Protein AF-A0AAI9ENR2-F1 (afdb_monomer_lite)

Sequence (88 aa):
MLSKEELQEMIVVYGNNHNACRAARDLLSLREQLAELKALPPIGQVVLSDYAPDGTRTARVVCLHDQADWDNFQDGTPLYLEAKPAEG

Organism: Yersinia frederiksenii (NCBI:txid29484)

pLDDT: mean 74.92, std 16.99, range [43.44, 95.75]

Radius of gyration: 26.0 Å; chains: 1; bounding box: 44×31×76 Å

Foldseek 3Di:
DDDPVRVVVVVVVVVVVVVVVVVVVVVVVVVVVVVVVVPDDDQWDWDWDDQDPVRDTDIDIGGPDPPPPPVPAPVPRDDDPDDDPPDD

Structure (mmCIF, N/CA/C/O backbone):
data_AF-A0AAI9ENR2-F1
#
_entry.id   AF-A0AAI9ENR2-F1
#
loop_
_atom_site.group_PDB
_atom_site.id
_atom_site.type_symbol
_atom_site.label_atom_id
_atom_site.label_alt_id
_atom_site.label_comp_id
_atom_site.label_asym_id
_atom_site.label_entity_id
_atom_site.label_seq_id
_atom_site.pdbx_PDB_ins_code
_atom_site.Cartn_x
_atom_site.Cartn_y
_atom_site.Cartn_z
_atom_site.occupancy
_atom_site.B_iso_or_equiv
_atom_site.auth_seq_id
_atom_site.auth_comp_id
_atom_site.auth_asym_id
_atom_site.auth_atom_id
_atom_site.pdbx_PDB_model_num
ATOM 1 N N . MET A 1 1 ? 19.196 6.025 -53.023 1.00 81.56 1 MET A N 1
ATOM 2 C CA . MET A 1 1 ? 19.802 5.884 -51.681 1.00 81.56 1 MET A CA 1
ATOM 3 C C . MET A 1 1 ? 19.168 6.941 -50.803 1.00 81.56 1 MET A C 1
ATOM 5 O O . MET A 1 1 ? 18.964 8.034 -51.314 1.00 81.56 1 MET A O 1
ATOM 9 N N . LEU A 1 2 ? 18.816 6.603 -49.562 1.00 84.81 2 LEU A N 1
ATOM 10 C CA . LEU A 1 2 ? 18.308 7.578 -48.588 1.00 84.81 2 LEU A CA 1
ATOM 11 C C . LEU A 1 2 ? 19.393 8.608 -48.267 1.00 84.81 2 LEU A C 1
ATOM 13 O O . LEU A 1 2 ? 20.580 8.259 -48.248 1.00 84.81 2 LEU A O 1
ATOM 17 N N . SER A 1 3 ? 18.989 9.850 -48.011 1.00 95.25 3 SER A N 1
ATOM 18 C CA . SER A 1 3 ? 19.894 10.855 -47.461 1.00 95.25 3 SER A CA 1
ATOM 19 C C . SER A 1 3 ? 20.262 10.516 -46.013 1.00 95.25 3 SER A C 1
ATOM 21 O O . SER A 1 3 ? 19.641 9.676 -45.351 1.00 95.25 3 SER A O 1
ATOM 23 N N . LYS A 1 4 ? 21.308 11.169 -45.504 1.00 92.81 4 LYS A N 1
ATOM 24 C CA . LYS A 1 4 ? 21.734 10.993 -44.113 1.00 92.81 4 LYS A CA 1
ATOM 25 C C . LYS A 1 4 ? 20.645 11.470 -43.147 1.00 92.81 4 LYS A C 1
ATOM 27 O O . LYS A 1 4 ? 20.445 10.854 -42.104 1.00 92.81 4 LYS A O 1
ATOM 32 N N . GLU A 1 5 ? 19.944 12.532 -43.520 1.00 93.19 5 GLU A N 1
ATOM 33 C CA . GLU A 1 5 ? 18.860 13.143 -42.760 1.00 93.19 5 GLU A CA 1
ATOM 34 C C . GLU A 1 5 ? 17.643 12.212 -42.703 1.00 93.19 5 GLU A C 1
ATOM 36 O O . GLU A 1 5 ? 17.153 11.925 -41.613 1.00 93.19 5 GLU A O 1
ATOM 41 N N . GLU A 1 6 ? 17.231 11.637 -43.840 1.00 92.06 6 GLU A N 1
ATOM 42 C CA . GLU A 1 6 ? 16.122 10.672 -43.902 1.00 92.06 6 GLU A CA 1
ATOM 43 C C . GLU A 1 6 ? 16.426 9.406 -43.085 1.00 92.06 6 GLU A C 1
ATOM 45 O O . GLU A 1 6 ? 15.559 8.866 -42.396 1.00 92.06 6 GLU A O 1
ATOM 50 N N . LEU A 1 7 ? 17.679 8.936 -43.116 1.00 92.88 7 LEU A N 1
ATOM 51 C CA . LEU A 1 7 ? 18.110 7.796 -42.309 1.00 92.88 7 LEU A CA 1
ATOM 52 C C . LEU A 1 7 ? 18.066 8.116 -40.807 1.00 92.88 7 LEU A C 1
ATOM 54 O O . LEU A 1 7 ? 17.653 7.275 -40.007 1.00 92.88 7 LEU A O 1
ATOM 58 N N . GLN A 1 8 ? 18.480 9.322 -40.419 1.00 93.38 8 GLN A N 1
ATOM 59 C CA . GLN A 1 8 ? 18.478 9.762 -39.027 1.00 93.38 8 GLN A CA 1
ATOM 60 C C . GLN A 1 8 ? 17.053 9.932 -38.488 1.00 93.38 8 GLN A C 1
ATOM 62 O O . GLN A 1 8 ? 16.761 9.454 -37.390 1.00 93.38 8 GLN A O 1
ATOM 67 N N . GLU A 1 9 ? 16.154 10.542 -39.262 1.00 91.69 9 GLU A N 1
ATOM 68 C CA . GLU A 1 9 ? 14.734 10.649 -38.913 1.00 91.69 9 GLU A CA 1
ATOM 69 C C . GLU A 1 9 ? 14.099 9.271 -38.741 1.00 91.69 9 GLU A C 1
ATOM 71 O O . GLU A 1 9 ? 13.427 9.014 -37.741 1.00 91.69 9 GLU A O 1
ATOM 76 N N . MET A 1 10 ? 14.384 8.347 -39.662 1.00 90.56 10 MET A N 1
ATOM 77 C CA . MET A 1 10 ? 13.889 6.980 -39.577 1.00 90.56 10 MET A CA 1
ATOM 78 C C . MET A 1 10 ? 14.351 6.303 -38.277 1.00 90.56 10 MET A C 1
ATOM 80 O O . MET A 1 10 ? 13.526 5.755 -37.547 1.00 90.56 10 MET A O 1
ATOM 84 N N . ILE A 1 11 ? 15.637 6.395 -37.927 1.00 92.31 11 ILE A N 1
ATOM 85 C CA . ILE A 1 11 ? 16.176 5.823 -36.680 1.00 92.31 11 ILE A CA 1
ATOM 86 C C . ILE A 1 11 ? 15.476 6.405 -35.445 1.00 92.31 11 ILE A C 1
ATOM 88 O O . ILE A 1 11 ? 15.109 5.651 -34.542 1.00 92.31 11 ILE A O 1
ATOM 92 N N . VAL A 1 12 ? 15.255 7.722 -35.404 1.00 92.25 12 VAL A N 1
ATOM 93 C CA . VAL A 1 12 ? 14.581 8.389 -34.279 1.00 92.25 12 VAL A CA 1
ATOM 94 C C . VAL A 1 12 ? 13.133 7.920 -34.150 1.00 92.25 12 VAL A C 1
ATOM 96 O O . VAL A 1 12 ? 12.699 7.568 -33.053 1.00 92.25 12 VAL A O 1
ATOM 99 N N . VAL A 1 13 ? 12.390 7.854 -35.258 1.00 91.56 13 VAL A N 1
ATOM 100 C CA . VAL A 1 13 ? 10.994 7.392 -35.261 1.00 91.56 13 VAL A CA 1
ATOM 101 C C . VAL A 1 13 ? 10.899 5.939 -34.794 1.00 91.56 13 VAL A C 1
ATOM 103 O O . VAL A 1 13 ? 10.100 5.631 -33.909 1.00 91.56 13 VAL A O 1
ATOM 106 N N . TYR A 1 14 ? 11.741 5.047 -35.324 1.00 89.62 14 TYR A N 1
ATOM 107 C CA . TYR A 1 14 ? 11.760 3.646 -34.895 1.00 89.62 14 TYR A CA 1
ATOM 108 C C . TYR A 1 14 ? 12.155 3.495 -33.422 1.00 89.62 14 TYR A C 1
ATOM 110 O O . TYR A 1 14 ? 11.510 2.734 -32.700 1.00 89.62 14 TYR A O 1
ATOM 118 N N . GLY A 1 15 ? 13.162 4.238 -32.955 1.00 90.00 15 GLY A N 1
ATOM 119 C CA . GLY A 1 15 ? 13.582 4.230 -31.553 1.00 90.00 15 GLY A CA 1
ATOM 120 C C . GLY A 1 15 ? 12.473 4.700 -30.610 1.00 90.00 15 GLY A C 1
ATOM 121 O O . GLY A 1 15 ? 12.171 4.032 -29.621 1.00 90.00 15 GLY A O 1
ATOM 122 N N . ASN A 1 16 ? 11.801 5.799 -30.950 1.00 91.50 16 ASN A N 1
ATOM 123 C CA . ASN A 1 16 ? 10.690 6.334 -30.164 1.00 91.50 16 ASN A CA 1
ATOM 124 C C . ASN A 1 16 ? 9.509 5.361 -30.110 1.00 91.50 16 ASN A C 1
ATOM 126 O O . ASN A 1 16 ? 8.975 5.105 -29.031 1.00 91.50 16 ASN A O 1
ATOM 130 N N . ASN A 1 17 ? 9.146 4.760 -31.245 1.00 89.88 17 ASN A N 1
ATOM 131 C CA . ASN A 1 17 ? 8.077 3.765 -31.306 1.00 89.88 17 ASN A CA 1
ATOM 132 C C . ASN A 1 17 ? 8.418 2.517 -30.484 1.00 89.88 17 ASN A C 1
ATOM 134 O O . ASN A 1 17 ? 7.568 2.000 -29.761 1.00 89.88 17 ASN A O 1
ATOM 138 N N . HIS A 1 18 ? 9.668 2.052 -30.540 1.00 90.56 18 HIS A N 1
ATOM 139 C CA . HIS A 1 18 ? 10.120 0.915 -29.743 1.00 90.56 18 HIS A CA 1
ATOM 140 C C . HIS A 1 18 ? 10.018 1.198 -28.236 1.00 90.56 18 HIS A C 1
ATOM 142 O O . HIS A 1 18 ? 9.489 0.380 -27.479 1.00 90.56 18 HIS A O 1
ATOM 148 N N . ASN A 1 19 ? 10.449 2.388 -27.812 1.00 91.12 19 ASN A N 1
ATOM 149 C CA . ASN A 1 19 ? 10.354 2.832 -26.423 1.00 91.12 19 ASN A CA 1
ATOM 150 C C . ASN A 1 19 ? 8.895 2.952 -25.960 1.00 91.12 19 ASN A C 1
ATOM 152 O O . ASN A 1 19 ? 8.565 2.505 -24.861 1.00 91.12 19 ASN A O 1
ATOM 156 N N . ALA A 1 20 ? 8.010 3.490 -26.806 1.00 91.56 20 ALA A N 1
ATOM 157 C CA . ALA A 1 20 ? 6.583 3.594 -26.514 1.00 91.56 20 ALA A CA 1
ATOM 158 C C . ALA A 1 20 ? 5.926 2.214 -26.349 1.00 91.56 20 ALA A C 1
ATOM 160 O O . ALA A 1 20 ? 5.190 1.995 -25.387 1.00 91.56 20 ALA A O 1
ATOM 161 N N . CYS A 1 21 ? 6.242 1.255 -27.226 1.00 91.38 21 CYS A N 1
ATOM 162 C CA . CYS A 1 21 ? 5.756 -0.122 -27.114 1.00 91.38 21 CYS A CA 1
ATOM 163 C C . CYS A 1 21 ? 6.229 -0.801 -25.821 1.00 91.38 21 CYS A C 1
ATOM 165 O O . CYS A 1 21 ? 5.447 -1.494 -25.166 1.00 91.38 21 CYS A O 1
ATOM 167 N N . ARG A 1 22 ? 7.491 -0.589 -25.425 1.00 93.06 22 ARG A N 1
ATOM 168 C CA . ARG A 1 22 ? 8.028 -1.116 -24.164 1.00 93.06 22 ARG A CA 1
ATOM 169 C C . ARG A 1 22 ? 7.309 -0.516 -22.955 1.00 93.06 22 ARG A C 1
ATOM 171 O O . ARG A 1 22 ? 6.825 -1.262 -22.112 1.00 93.06 22 ARG A O 1
ATOM 178 N N . ALA A 1 23 ? 7.156 0.807 -22.921 1.00 93.06 23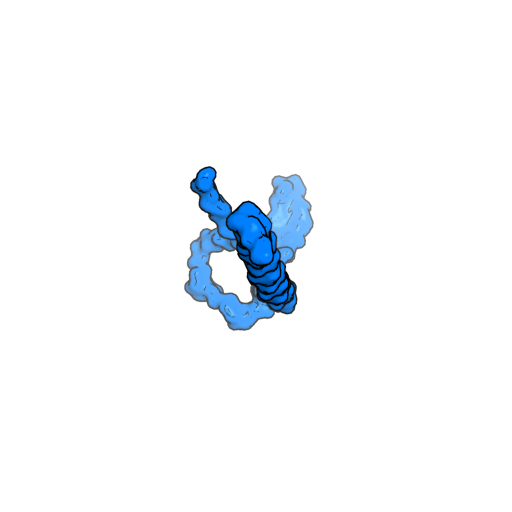 ALA A N 1
ATOM 179 C CA . ALA A 1 23 ? 6.451 1.497 -21.842 1.00 93.06 23 ALA A CA 1
ATOM 180 C C . ALA A 1 23 ? 4.978 1.064 -21.733 1.00 93.06 23 ALA A C 1
ATOM 182 O O . ALA A 1 23 ? 4.470 0.879 -20.629 1.00 93.06 23 ALA A O 1
ATOM 183 N N . ALA A 1 24 ? 4.297 0.853 -22.864 1.00 94.00 24 ALA A N 1
ATOM 184 C CA . ALA A 1 24 ? 2.923 0.355 -22.884 1.00 94.00 24 ALA A CA 1
ATOM 185 C C . ALA A 1 24 ? 2.810 -1.064 -22.302 1.00 94.00 24 ALA A C 1
ATOM 187 O O . ALA A 1 24 ? 1.878 -1.346 -21.548 1.00 94.00 24 ALA A O 1
ATOM 188 N N . ARG A 1 25 ? 3.774 -1.943 -22.609 1.00 94.56 25 ARG A N 1
ATOM 189 C CA . ARG A 1 25 ? 3.843 -3.297 -22.045 1.00 94.56 25 ARG A CA 1
ATOM 190 C C . ARG A 1 25 ? 4.085 -3.276 -20.536 1.00 94.56 25 ARG A C 1
ATOM 192 O O . ARG A 1 25 ? 3.406 -3.996 -19.809 1.00 94.56 25 ARG A O 1
ATOM 199 N N . ASP A 1 26 ? 5.012 -2.443 -20.074 1.00 93.44 26 ASP A N 1
ATOM 200 C CA . ASP A 1 26 ? 5.318 -2.315 -18.647 1.00 93.44 26 ASP A CA 1
ATOM 201 C C . ASP A 1 26 ? 4.108 -1.754 -17.877 1.00 93.44 26 ASP A C 1
ATOM 203 O O . ASP A 1 26 ? 3.756 -2.262 -16.814 1.00 93.44 26 ASP A O 1
ATOM 207 N N . LEU A 1 27 ? 3.398 -0.773 -18.452 1.00 95.56 27 LEU A N 1
ATOM 208 C CA . LEU A 1 27 ? 2.150 -0.245 -17.889 1.00 95.56 27 LEU A CA 1
ATOM 209 C C . LEU A 1 27 ? 1.038 -1.291 -17.807 1.00 95.56 27 LEU A C 1
ATOM 211 O O . LEU A 1 27 ? 0.276 -1.282 -16.842 1.00 95.56 27 LEU A O 1
ATOM 215 N N . LEU A 1 28 ? 0.911 -2.160 -18.813 1.00 95.75 28 LEU A N 1
ATOM 216 C CA . LEU A 1 28 ? -0.069 -3.243 -18.785 1.00 95.75 28 LEU A CA 1
ATOM 217 C C . LEU A 1 28 ? 0.249 -4.230 -17.655 1.00 95.75 28 LEU A C 1
ATOM 219 O O . LEU A 1 28 ? -0.614 -4.478 -16.821 1.00 95.75 28 LEU A O 1
ATOM 223 N N . SER A 1 29 ? 1.503 -4.683 -17.568 1.00 93.75 29 SER A N 1
ATOM 224 C CA . SER A 1 29 ? 1.974 -5.587 -16.509 1.00 93.75 29 SER A CA 1
ATOM 225 C C . SER A 1 29 ? 1.749 -5.006 -15.106 1.00 93.75 29 SER A C 1
ATOM 227 O O . SER A 1 29 ? 1.223 -5.675 -14.220 1.00 93.75 29 SER A O 1
ATOM 229 N N . LEU A 1 30 ? 2.063 -3.722 -14.901 1.00 92.56 30 LEU A N 1
ATOM 230 C CA . LEU A 1 30 ? 1.825 -3.046 -13.620 1.00 92.56 30 LEU A CA 1
ATOM 231 C C . LEU A 1 30 ? 0.334 -2.922 -13.288 1.00 92.56 30 LEU A C 1
ATOM 233 O O . LEU A 1 30 ? -0.047 -3.024 -12.123 1.00 92.56 30 LEU A O 1
ATOM 237 N N . ARG A 1 31 ? -0.523 -2.701 -14.291 1.00 93.06 31 ARG A N 1
ATOM 238 C CA . ARG A 1 31 ? -1.980 -2.668 -14.092 1.00 93.06 31 ARG A CA 1
ATOM 239 C C . ARG A 1 31 ? -2.536 -4.038 -13.726 1.00 93.06 31 ARG A C 1
ATOM 241 O O . ARG A 1 31 ? -3.424 -4.092 -12.882 1.00 93.06 31 ARG A O 1
ATOM 248 N N . GLU A 1 32 ? -2.017 -5.106 -14.323 1.00 92.75 32 GLU A N 1
ATOM 249 C CA . GLU A 1 32 ? -2.380 -6.487 -13.988 1.00 92.75 32 GLU A CA 1
ATOM 250 C C . GLU A 1 32 ? -1.972 -6.820 -12.548 1.00 92.75 32 GLU A C 1
ATOM 252 O O . GLU A 1 32 ? -2.830 -7.187 -11.749 1.00 92.75 32 GLU A O 1
ATOM 257 N N . GLN A 1 33 ? -0.721 -6.548 -12.163 1.00 88.19 33 GLN A N 1
ATOM 258 C CA . GLN A 1 33 ? -0.246 -6.741 -10.785 1.00 88.19 33 GLN A CA 1
ATOM 259 C C . GLN A 1 33 ? -1.057 -5.923 -9.768 1.00 88.19 33 GLN A C 1
ATOM 261 O O . GLN A 1 33 ? -1.401 -6.404 -8.690 1.00 88.19 33 GLN A O 1
ATOM 266 N N . LEU A 1 34 ? -1.407 -4.679 -10.104 1.00 84.31 34 LEU A N 1
ATOM 267 C CA . LEU A 1 34 ? -2.239 -3.839 -9.244 1.00 84.31 34 LEU A CA 1
ATOM 268 C C . LEU A 1 34 ? -3.679 -4.361 -9.140 1.00 84.31 34 LEU A C 1
ATOM 270 O O . LEU A 1 34 ? -4.295 -4.229 -8.083 1.00 84.31 34 LEU A O 1
ATOM 274 N N . ALA A 1 35 ? -4.227 -4.941 -10.209 1.00 85.81 35 ALA A N 1
ATOM 275 C CA . ALA A 1 35 ? -5.536 -5.584 -10.174 1.00 85.81 35 ALA A CA 1
ATOM 276 C C . ALA A 1 35 ? -5.515 -6.844 -9.295 1.00 85.81 35 ALA A C 1
ATOM 278 O O . ALA A 1 35 ? -6.428 -7.022 -8.493 1.00 85.81 35 ALA A O 1
ATOM 279 N N . GLU A 1 36 ? -4.459 -7.657 -9.381 1.00 83.19 36 GLU A N 1
ATOM 280 C CA . GLU A 1 36 ? -4.252 -8.825 -8.515 1.00 83.19 36 GLU A CA 1
ATOM 281 C C . GLU A 1 36 ? -4.152 -8.426 -7.039 1.00 83.19 36 GLU A C 1
ATOM 283 O O . GLU A 1 36 ? -4.865 -8.980 -6.205 1.00 83.19 36 GLU A O 1
ATOM 288 N N . LEU A 1 37 ? -3.353 -7.402 -6.713 1.00 72.56 37 LEU A N 1
ATOM 289 C CA . LEU A 1 37 ? -3.235 -6.893 -5.343 1.00 72.56 37 LEU A CA 1
ATOM 290 C C . LEU A 1 37 ? -4.562 -6.349 -4.801 1.00 72.56 37 LEU A C 1
ATOM 292 O O . LEU A 1 37 ? -4.883 -6.560 -3.635 1.00 72.56 37 LEU A O 1
ATOM 296 N N . LYS A 1 38 ? -5.357 -5.669 -5.636 1.00 74.50 38 LYS A N 1
ATOM 297 C CA . LYS A 1 38 ? -6.689 -5.171 -5.251 1.00 74.50 38 LYS A CA 1
ATOM 298 C C . LYS A 1 38 ? -7.741 -6.271 -5.125 1.00 74.50 38 LYS A C 1
ATOM 300 O O . LYS A 1 38 ? -8.756 -6.044 -4.473 1.00 74.50 38 LYS A O 1
ATOM 305 N N . ALA A 1 39 ? -7.531 -7.417 -5.767 1.00 80.94 39 ALA A N 1
ATOM 306 C CA . ALA A 1 39 ? -8.411 -8.574 -5.664 1.00 80.94 39 ALA A CA 1
ATOM 307 C C . ALA A 1 39 ? -8.145 -9.409 -4.400 1.00 80.94 39 ALA A C 1
ATOM 309 O O . ALA A 1 39 ? -8.961 -10.271 -4.067 1.00 80.94 39 ALA A O 1
ATOM 310 N N . LEU A 1 40 ? -7.036 -9.162 -3.691 1.00 71.62 40 LEU A N 1
ATOM 311 C CA . LEU A 1 40 ? -6.757 -9.826 -2.422 1.00 71.62 40 LEU A CA 1
ATOM 312 C C . LEU A 1 40 ? -7.838 -9.484 -1.383 1.00 71.62 40 LEU A C 1
ATOM 314 O O . LEU A 1 40 ? -8.266 -8.329 -1.287 1.00 71.62 40 LEU A O 1
ATOM 318 N N . PRO A 1 41 ? -8.290 -10.474 -0.591 1.00 66.19 41 PRO A N 1
ATOM 319 C CA . PRO A 1 41 ? -9.282 -10.236 0.443 1.00 66.19 41 PRO A CA 1
ATOM 320 C C . PRO A 1 41 ? -8.729 -9.271 1.504 1.00 66.19 41 PRO A C 1
ATOM 322 O O . PRO A 1 41 ? -7.536 -9.310 1.819 1.00 66.19 41 PRO A O 1
ATOM 325 N N . PRO A 1 42 ? -9.578 -8.406 2.085 1.00 62.75 42 PRO A N 1
ATOM 326 C CA . PRO A 1 42 ? -9.148 -7.498 3.136 1.00 62.75 42 PRO A CA 1
ATOM 327 C C . PRO A 1 42 ? -8.634 -8.290 4.341 1.00 62.75 42 PRO A C 1
ATOM 329 O O . PRO A 1 42 ? -9.305 -9.189 4.843 1.00 62.75 42 PRO A O 1
ATOM 332 N N . ILE A 1 43 ? -7.458 -7.913 4.844 1.00 64.88 43 ILE A N 1
ATOM 333 C CA . ILE A 1 43 ? -6.843 -8.548 6.020 1.00 64.88 43 ILE A CA 1
ATOM 334 C C . ILE A 1 43 ? -7.504 -8.123 7.340 1.00 64.88 43 ILE A C 1
ATOM 336 O O . ILE A 1 43 ? -7.270 -8.731 8.384 1.00 64.88 43 ILE A O 1
ATOM 340 N N . GLY A 1 44 ? -8.356 -7.096 7.304 1.00 63.53 44 GLY A N 1
ATOM 341 C CA . GLY A 1 44 ? -9.115 -6.627 8.452 1.00 63.53 44 GLY A CA 1
ATOM 342 C C . GLY A 1 44 ? -10.091 -5.499 8.129 1.00 63.53 44 GLY A C 1
ATOM 343 O O . GLY A 1 44 ? -10.108 -4.955 7.026 1.00 63.53 44 GLY A O 1
ATOM 344 N N . GLN A 1 45 ? -10.911 -5.151 9.114 1.00 63.34 45 GLN A N 1
ATOM 345 C CA . GLN A 1 45 ? -11.927 -4.112 9.052 1.00 63.34 45 GLN A CA 1
ATOM 346 C C . GLN A 1 45 ? -11.894 -3.273 10.331 1.00 63.34 45 GLN A C 1
ATOM 348 O O . GLN A 1 45 ? -11.824 -3.809 11.437 1.00 63.34 45 GLN A O 1
ATOM 353 N N . VAL A 1 46 ? -12.003 -1.952 10.187 1.00 68.62 46 VAL A N 1
ATOM 354 C CA . VAL A 1 46 ? -12.247 -1.047 11.315 1.00 68.62 46 VAL A CA 1
ATOM 355 C C . VAL A 1 46 ? -13.750 -0.832 11.443 1.00 68.62 46 VAL A C 1
ATOM 357 O O . VAL A 1 46 ? -14.399 -0.346 10.519 1.00 68.62 46 VAL A O 1
ATOM 360 N N . VAL A 1 47 ? -14.302 -1.195 12.593 1.00 74.81 47 VAL A N 1
ATOM 361 C CA . VAL A 1 47 ? -15.701 -0.974 12.954 1.00 74.81 47 VAL A CA 1
ATOM 362 C C . VAL A 1 47 ? -15.749 0.171 13.951 1.00 74.81 47 VAL A C 1
ATOM 364 O O . VAL A 1 47 ? -15.139 0.108 15.015 1.00 74.81 47 VAL A O 1
ATOM 367 N N . LEU A 1 48 ? -16.453 1.235 13.590 1.00 78.12 48 LEU A N 1
ATOM 368 C CA . LEU A 1 48 ? -16.565 2.445 14.394 1.00 78.12 48 LEU A CA 1
ATOM 369 C C . LEU A 1 48 ? -17.921 2.454 15.094 1.00 78.12 48 LEU A C 1
ATOM 371 O O . LEU A 1 48 ? -18.931 2.125 14.474 1.00 78.12 48 LEU A O 1
ATOM 375 N N . SER A 1 49 ? -17.943 2.834 16.369 1.00 78.19 49 SER A N 1
ATOM 376 C CA . SER A 1 49 ? -19.188 3.149 17.062 1.00 78.19 49 SER A CA 1
ATOM 377 C C . SER A 1 49 ? -19.713 4.519 16.636 1.00 78.19 49 SER A C 1
ATOM 379 O O . SER A 1 49 ? -18.992 5.330 16.039 1.00 78.19 49 SER A O 1
ATOM 381 N N . ASP A 1 50 ? -20.952 4.805 17.029 1.00 87.38 50 ASP A N 1
ATOM 382 C CA . ASP A 1 50 ? -21.476 6.164 16.998 1.00 87.38 50 ASP A CA 1
ATOM 383 C C . ASP A 1 50 ? -20.630 7.095 17.871 1.00 87.38 50 ASP A C 1
ATOM 385 O O . ASP A 1 50 ? -19.928 6.666 18.798 1.00 87.38 50 ASP A O 1
ATOM 389 N N . TYR A 1 51 ? -20.699 8.383 17.545 1.00 81.69 51 TYR A N 1
ATOM 390 C CA . TYR A 1 51 ? -20.092 9.429 18.351 1.00 81.69 51 TYR A CA 1
ATOM 391 C C . TYR A 1 51 ? -20.835 9.573 19.676 1.00 81.69 51 TYR A C 1
ATOM 393 O O . TYR A 1 51 ? -22.054 9.752 19.709 1.00 81.69 51 TYR A O 1
ATOM 401 N N . ALA A 1 52 ? -20.081 9.533 20.766 1.00 84.25 52 ALA A N 1
ATOM 402 C CA . ALA A 1 52 ? -20.559 9.927 22.072 1.00 84.25 52 ALA A CA 1
ATOM 403 C C . ALA A 1 52 ? -20.752 11.461 22.130 1.00 84.25 52 ALA A C 1
ATOM 405 O O . ALA A 1 52 ? -20.162 12.202 21.336 1.00 84.25 52 ALA A O 1
ATOM 406 N N . PRO A 1 53 ? -21.568 11.972 23.070 1.00 86.62 53 PRO A N 1
ATOM 407 C CA . PRO A 1 53 ? -21.842 13.408 23.205 1.00 86.62 53 PRO A CA 1
ATOM 408 C C . PRO A 1 53 ? -20.611 14.276 23.505 1.00 86.62 53 PRO A C 1
ATOM 410 O O . PRO A 1 53 ? -20.665 15.490 23.334 1.00 86.62 53 PRO A O 1
ATOM 413 N N . ASP A 1 54 ? -19.513 13.671 23.955 1.00 90.38 54 ASP A N 1
ATOM 414 C CA . ASP A 1 54 ? -18.225 14.331 24.184 1.00 90.38 54 ASP A CA 1
ATOM 415 C C . ASP A 1 54 ? -17.363 14.443 22.909 1.00 90.38 54 ASP A C 1
ATOM 417 O O . ASP A 1 54 ? -16.242 14.947 22.954 1.00 90.38 54 ASP A O 1
ATOM 421 N N . GLY A 1 55 ? -17.883 13.986 21.764 1.00 82.81 55 GLY A N 1
ATOM 4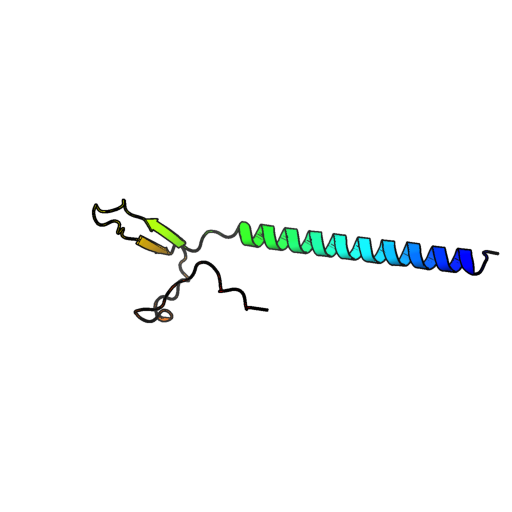22 C CA . GLY A 1 55 ? -17.197 14.003 20.475 1.00 82.81 55 GLY A CA 1
ATOM 423 C C . GLY A 1 55 ? -16.214 12.848 20.270 1.00 82.81 55 GLY A C 1
ATOM 424 O O . GLY A 1 55 ? -15.552 12.797 19.231 1.00 82.81 55 GLY A O 1
ATOM 425 N N . THR A 1 56 ? -16.120 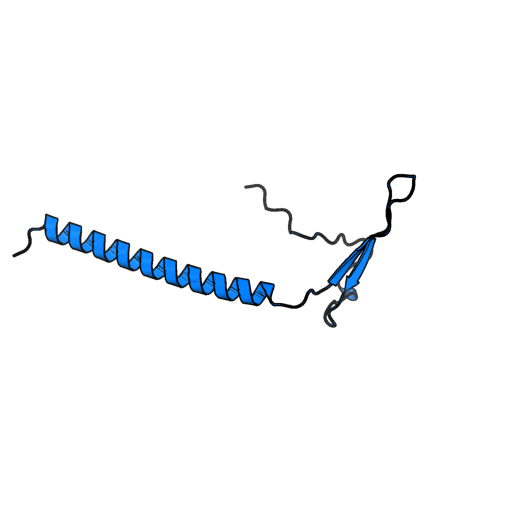11.906 21.211 1.00 81.75 56 THR A N 1
ATOM 426 C CA . THR A 1 56 ? -15.290 10.704 21.072 1.00 81.75 56 THR A CA 1
ATOM 427 C C . THR A 1 56 ? -16.079 9.549 20.451 1.00 81.75 56 THR A C 1
ATOM 429 O O . THR A 1 56 ? -17.308 9.556 20.418 1.00 81.75 56 THR A O 1
ATOM 432 N N . ARG A 1 57 ? -15.387 8.540 19.915 1.00 78.56 57 ARG A N 1
ATOM 433 C CA . ARG A 1 57 ? -16.005 7.271 1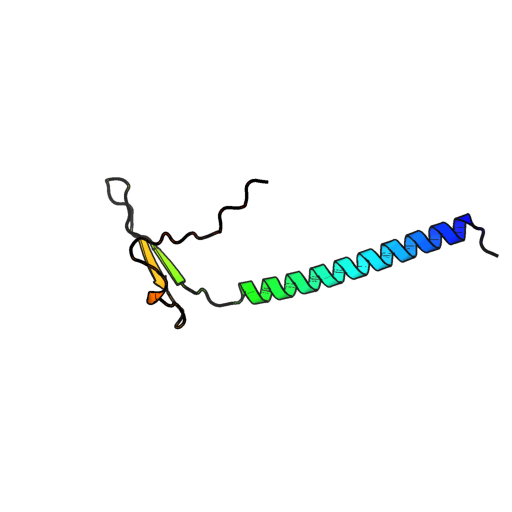9.503 1.00 78.56 57 ARG A CA 1
ATOM 434 C C . ARG A 1 57 ? -15.028 6.126 19.679 1.00 78.56 57 ARG A C 1
ATOM 436 O O . ARG A 1 57 ? -13.815 6.315 19.592 1.00 78.56 57 ARG A O 1
ATOM 443 N N . THR A 1 58 ? -15.557 4.932 19.876 1.00 77.56 58 THR A N 1
ATOM 444 C CA . THR A 1 58 ? -14.756 3.718 19.971 1.00 77.56 58 THR A CA 1
ATOM 445 C C . THR A 1 58 ? -14.531 3.143 18.575 1.00 77.56 58 THR A C 1
ATOM 447 O O . THR A 1 58 ? -15.444 3.089 17.751 1.00 77.56 58 THR A O 1
ATOM 450 N N . ALA A 1 59 ? -13.308 2.698 18.299 1.00 72.56 59 ALA A N 1
ATOM 451 C CA . ALA A 1 59 ? -12.970 1.947 17.098 1.00 72.56 59 ALA A CA 1
ATOM 452 C C . ALA A 1 59 ? -12.558 0.530 17.499 1.00 72.56 59 ALA A C 1
ATOM 454 O O . ALA A 1 59 ? -11.765 0.351 18.421 1.00 72.56 59 ALA A O 1
ATOM 455 N N . ARG A 1 60 ? -13.082 -0.477 16.802 1.00 68.19 60 ARG A N 1
ATOM 456 C CA . ARG A 1 60 ? -12.661 -1.871 16.926 1.00 68.19 60 ARG A CA 1
ATOM 457 C C . ARG A 1 60 ? -11.999 -2.301 15.628 1.00 68.19 60 ARG A C 1
ATOM 459 O O . ARG A 1 60 ? -12.609 -2.207 14.568 1.00 68.19 60 ARG A O 1
ATOM 466 N N . VAL A 1 61 ? -10.773 -2.801 15.715 1.00 67.38 61 VAL A N 1
ATOM 467 C CA . VAL A 1 61 ? -10.082 -3.428 14.584 1.00 67.38 61 VAL A CA 1
ATOM 468 C C . VAL A 1 61 ? -10.385 -4.924 14.617 1.00 67.38 61 VAL A C 1
ATOM 470 O O . VAL A 1 61 ? -10.201 -5.576 15.643 1.00 67.38 61 VAL A O 1
ATOM 473 N N . VAL A 1 62 ? -10.905 -5.459 13.517 1.00 64.62 62 VAL A N 1
ATOM 474 C CA . VAL A 1 62 ? -11.196 -6.884 13.337 1.00 64.62 62 VAL A CA 1
ATOM 475 C C . VAL A 1 62 ? -10.279 -7.399 12.240 1.00 64.62 62 VAL A C 1
ATOM 477 O O . VAL A 1 62 ? -10.459 -7.023 11.088 1.00 64.62 62 VAL A O 1
ATOM 480 N N . CYS A 1 63 ? -9.297 -8.239 12.563 1.00 64.44 63 CYS A N 1
ATOM 481 C CA . CYS A 1 63 ? -8.517 -8.932 11.537 1.00 64.44 63 CYS A CA 1
ATOM 482 C C . CYS A 1 63 ? -9.343 -10.087 10.963 1.00 64.44 63 CYS A C 1
ATOM 484 O O . CYS A 1 63 ? -9.935 -10.865 11.708 1.00 64.44 63 CYS A O 1
ATOM 486 N N . LEU A 1 64 ? -9.389 -10.174 9.637 1.00 63.53 64 LEU A N 1
ATOM 487 C CA . LEU A 1 64 ? -10.128 -11.197 8.895 1.00 63.53 64 LEU A CA 1
ATOM 488 C C . LEU A 1 64 ? -9.205 -12.306 8.364 1.00 63.53 64 LEU A C 1
ATOM 490 O O . LEU A 1 64 ? -9.690 -13.247 7.743 1.00 63.53 64 LEU A O 1
ATOM 494 N N . HIS A 1 65 ? -7.893 -12.207 8.614 1.00 59.97 65 HIS A N 1
ATOM 495 C CA . HIS A 1 65 ? -6.889 -13.166 8.156 1.00 59.97 65 HIS A CA 1
ATOM 496 C C . HIS A 1 65 ? -6.286 -13.966 9.320 1.00 59.97 65 HIS A C 1
ATOM 498 O O . HIS A 1 65 ? -5.985 -13.417 10.379 1.00 59.97 65 HIS A O 1
ATOM 504 N N . ASP A 1 66 ? -6.052 -15.255 9.082 1.00 55.69 66 ASP A N 1
ATOM 505 C CA . ASP A 1 66 ? -5.399 -16.223 9.979 1.00 55.69 66 ASP A CA 1
ATOM 506 C C . ASP A 1 66 ? -3.885 -15.992 10.189 1.00 55.69 66 ASP A C 1
ATOM 508 O O . ASP A 1 66 ? -3.285 -16.635 11.045 1.00 55.69 66 ASP A O 1
ATOM 512 N N . GLN A 1 67 ? -3.271 -15.064 9.443 1.00 52.72 67 GLN A N 1
ATOM 513 C CA . GLN A 1 67 ? -1.835 -14.745 9.486 1.00 52.72 67 GLN A CA 1
ATOM 514 C C . GLN A 1 67 ? -1.521 -13.432 10.216 1.00 52.72 67 GLN A C 1
ATOM 516 O O . GLN A 1 67 ? -0.380 -12.972 10.188 1.00 52.72 67 GLN A O 1
ATOM 521 N N . ALA A 1 68 ? -2.510 -12.795 10.850 1.00 53.59 68 ALA A N 1
ATOM 522 C CA . ALA A 1 68 ? -2.241 -11.649 11.709 1.00 53.59 68 ALA A CA 1
ATOM 523 C C . ALA A 1 68 ? -1.478 -12.133 12.953 1.00 53.59 68 ALA A C 1
ATOM 525 O O . ALA A 1 68 ? -2.073 -12.664 13.889 1.00 53.59 68 ALA A O 1
ATOM 526 N N . ASP A 1 69 ? -0.153 -11.997 12.926 1.00 56.28 69 ASP A N 1
ATOM 527 C CA . ASP A 1 69 ? 0.720 -12.312 14.052 1.00 56.28 69 ASP A CA 1
ATOM 528 C C . ASP A 1 69 ? 0.595 -11.218 15.120 1.00 56.28 69 ASP A C 1
ATOM 530 O O . ASP A 1 69 ? 1.240 -10.168 15.060 1.00 56.28 69 ASP A O 1
ATOM 534 N N . TRP A 1 70 ? -0.306 -11.455 16.073 1.00 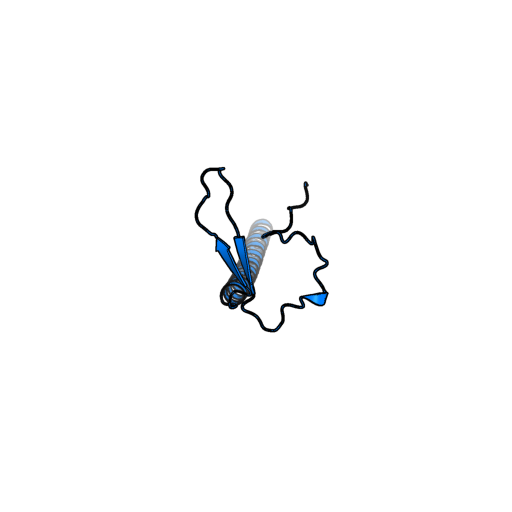57.00 70 TRP A N 1
ATOM 535 C CA . TRP A 1 70 ? -0.581 -10.552 17.189 1.00 57.00 70 TRP A CA 1
ATOM 536 C C . TRP A 1 70 ? 0.593 -10.438 18.168 1.00 57.00 70 TRP A C 1
ATOM 538 O O . TRP A 1 70 ? 0.690 -9.414 18.840 1.00 57.00 70 TRP A O 1
ATOM 548 N N . ASP A 1 71 ? 1.504 -11.418 18.216 1.00 57.22 71 ASP A N 1
ATOM 549 C CA . ASP A 1 71 ? 2.688 -11.363 19.087 1.00 57.22 71 ASP A CA 1
ATOM 550 C C . ASP A 1 71 ? 3.736 -10.365 18.569 1.00 57.22 71 ASP A C 1
ATOM 552 O O . ASP A 1 71 ? 4.630 -9.943 19.307 1.00 57.22 71 ASP A O 1
ATOM 556 N N . ASN A 1 72 ? 3.611 -9.937 17.310 1.00 53.69 72 ASN A N 1
ATOM 557 C CA . ASN A 1 72 ? 4.508 -8.963 16.696 1.00 53.69 72 ASN A CA 1
ATOM 558 C C . ASN A 1 72 ? 4.072 -7.503 16.933 1.00 53.69 72 ASN A C 1
ATOM 560 O O . ASN A 1 72 ? 4.832 -6.572 16.658 1.00 53.69 72 ASN A O 1
ATOM 564 N N . PHE A 1 73 ? 2.863 -7.277 17.458 1.00 51.81 73 PHE A N 1
ATOM 565 C CA . PHE A 1 73 ? 2.375 -5.943 17.806 1.00 51.81 73 PHE A CA 1
ATOM 566 C C . PHE A 1 73 ? 2.459 -5.748 19.321 1.00 51.81 73 PHE A C 1
ATOM 568 O O . PHE A 1 73 ? 1.646 -6.266 20.080 1.00 51.81 73 PHE A O 1
ATOM 575 N N . GLN A 1 74 ? 3.454 -4.983 19.776 1.00 48.19 74 GLN A N 1
ATOM 576 C CA . GLN A 1 74 ? 3.579 -4.626 21.190 1.00 48.19 74 GLN A CA 1
ATOM 577 C C . GLN A 1 74 ? 2.374 -3.795 21.644 1.00 48.19 74 GLN A C 1
ATOM 579 O O . GLN A 1 74 ? 1.824 -3.013 20.860 1.00 48.19 74 GLN A O 1
ATOM 584 N N . ASP A 1 75 ? 1.999 -3.925 22.918 1.00 46.06 75 ASP A N 1
ATOM 585 C CA . ASP A 1 75 ? 0.995 -3.056 23.531 1.00 46.06 75 ASP A CA 1
ATOM 586 C C . ASP A 1 75 ? 1.368 -1.580 23.300 1.00 46.06 75 ASP A C 1
ATOM 588 O O . ASP A 1 75 ? 2.505 -1.163 23.527 1.00 46.06 75 ASP A O 1
ATOM 592 N N . GLY A 1 76 ? 0.422 -0.809 22.762 1.00 50.94 76 GLY A N 1
ATOM 593 C CA . GLY A 1 76 ? 0.646 0.574 22.337 1.00 50.94 76 GLY A CA 1
ATOM 594 C C . GLY A 1 76 ? 1.198 0.775 20.917 1.00 50.94 76 GLY A C 1
ATOM 595 O O . GLY A 1 76 ? 1.488 1.919 20.567 1.00 50.94 76 GLY A O 1
ATOM 596 N N . THR A 1 77 ? 1.321 -0.264 20.077 1.00 49.12 77 THR A N 1
ATOM 597 C CA . THR A 1 77 ? 1.780 -0.106 18.680 1.00 49.12 77 THR A CA 1
ATOM 598 C C . THR A 1 77 ? 0.718 0.600 17.822 1.00 49.12 77 THR A C 1
ATOM 600 O O . THR A 1 77 ? -0.366 0.051 17.609 1.00 49.12 77 THR A O 1
ATOM 603 N N . PRO A 1 78 ? 0.995 1.805 17.289 1.00 49.09 78 PRO A N 1
ATOM 604 C CA . PRO A 1 78 ? 0.045 2.529 16.455 1.00 49.09 78 PRO A CA 1
ATOM 605 C C . PRO A 1 78 ? -0.011 1.928 15.044 1.00 49.09 78 PRO A C 1
ATOM 607 O O . PRO A 1 78 ? 0.998 1.842 14.344 1.00 49.09 78 PRO A O 1
ATOM 610 N N . LEU A 1 79 ? -1.210 1.537 14.612 1.00 51.34 79 LEU A N 1
ATOM 611 C CA . LEU A 1 79 ? -1.467 1.040 13.261 1.00 51.34 79 LEU A CA 1
ATOM 612 C C . LEU A 1 79 ? -1.885 2.205 12.360 1.00 51.34 79 LEU A C 1
ATOM 614 O O . LEU A 1 79 ? -2.893 2.865 12.615 1.00 51.34 79 LEU A O 1
ATOM 618 N N . TYR A 1 80 ? -1.124 2.446 11.295 1.00 46.50 80 TYR A N 1
ATOM 619 C CA . TYR A 1 80 ? -1.430 3.468 10.296 1.00 46.50 80 TYR A CA 1
ATOM 620 C C . TYR A 1 80 ? -1.892 2.808 8.995 1.00 46.50 80 TYR A C 1
ATOM 622 O O . TYR A 1 80 ? -1.344 1.791 8.580 1.00 46.50 80 TYR A O 1
ATOM 630 N N . LEU A 1 81 ? -2.905 3.398 8.354 1.00 47.75 81 LEU A N 1
ATOM 631 C CA . LEU A 1 81 ? -3.476 2.913 7.090 1.00 47.75 81 LEU A CA 1
ATOM 632 C C . LEU A 1 81 ? -2.537 3.111 5.887 1.00 47.75 81 LEU A C 1
ATOM 634 O O . LEU A 1 81 ? -2.638 2.372 4.916 1.00 47.75 81 LEU A O 1
ATOM 638 N N . GLU A 1 82 ? -1.610 4.066 5.962 1.00 48.06 82 GLU A N 1
ATOM 639 C CA . GLU A 1 82 ? -0.565 4.305 4.963 1.00 48.06 82 GLU A CA 1
ATOM 640 C C . GLU A 1 82 ? 0.741 4.692 5.673 1.00 48.06 82 GLU A C 1
ATOM 642 O O . GLU A 1 82 ? 0.719 5.353 6.716 1.00 48.06 82 GLU A O 1
ATOM 647 N N . ALA A 1 83 ? 1.891 4.295 5.118 1.00 52.50 83 ALA A N 1
ATOM 648 C CA . ALA A 1 83 ? 3.182 4.805 5.574 1.00 52.50 83 ALA A CA 1
ATOM 649 C C . ALA A 1 83 ? 3.241 6.319 5.318 1.00 52.50 83 ALA A C 1
ATOM 651 O O . ALA A 1 83 ? 2.881 6.763 4.228 1.00 52.50 83 ALA A O 1
ATOM 652 N N . LYS A 1 84 ? 3.714 7.116 6.291 1.00 46.97 84 LYS A N 1
ATOM 653 C CA . LYS A 1 84 ? 3.969 8.548 6.0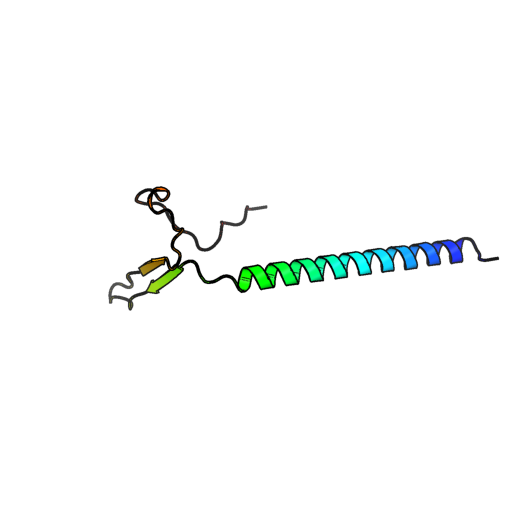63 1.00 46.97 84 LYS A CA 1
ATOM 654 C C . LYS A 1 84 ? 4.905 8.661 4.845 1.00 46.97 84 LYS A C 1
ATOM 656 O O . LYS A 1 84 ? 6.004 8.105 4.911 1.00 46.97 84 LYS A O 1
ATOM 661 N N . PRO A 1 85 ? 4.506 9.325 3.743 1.00 47.12 85 PRO A N 1
ATOM 662 C CA . PRO A 1 85 ? 5.405 9.510 2.614 1.00 47.12 85 PRO A CA 1
ATOM 663 C C . PRO A 1 85 ? 6.636 10.284 3.089 1.00 47.12 85 PRO A C 1
ATOM 665 O O . PRO A 1 85 ? 6.517 11.225 3.879 1.00 47.12 85 PRO A O 1
ATOM 668 N N . ALA A 1 86 ? 7.820 9.847 2.653 1.00 57.56 86 ALA A N 1
ATOM 669 C CA . ALA A 1 86 ? 9.059 10.556 2.935 1.00 57.56 86 ALA A CA 1
ATOM 670 C C . ALA A 1 86 ? 8.936 11.993 2.406 1.00 57.56 86 ALA A C 1
ATOM 672 O O . ALA A 1 86 ? 8.563 12.195 1.250 1.00 57.56 86 ALA A O 1
ATOM 673 N N . GLU A 1 87 ? 9.212 12.975 3.264 1.00 55.38 87 GLU A N 1
ATOM 674 C CA . GLU A 1 87 ? 9.348 14.374 2.857 1.00 55.38 87 GLU A CA 1
ATOM 675 C C . GLU A 1 87 ? 10.582 14.451 1.944 1.00 55.38 87 GLU A C 1
ATOM 677 O O . GLU A 1 87 ? 11.711 14.278 2.407 1.00 55.38 87 GLU A O 1
ATOM 682 N N . GLY A 1 88 ? 10.340 14.573 0.637 1.00 43.44 88 GLY A N 1
ATOM 683 C CA . GLY A 1 88 ? 11.351 14.843 -0.386 1.00 43.44 88 GLY A CA 1
ATOM 684 C C . GLY A 1 88 ? 11.478 16.329 -0.669 1.00 43.44 88 GLY A C 1
ATOM 685 O O . GLY A 1 88 ? 10.477 17.053 -0.458 1.00 43.44 88 GLY A O 1
#

Secondary structure (DSSP, 8-state):
---HHHHHHHHHHHHHHHHHHHHHHHHHHHHHHHHHHHHSPPSEEEEEPPPPTTS---EEEEE-STT--GGGS-TT----SSPPPP--